Protein AF-A0A951JBR0-F1 (afdb_monomer_lite)

Structure (mmCIF, N/CA/C/O backbone):
data_AF-A0A951JBR0-F1
#
_entry.id   AF-A0A951JBR0-F1
#
loop_
_atom_site.group_PDB
_atom_site.id
_atom_site.type_symbol
_atom_site.label_atom_id
_atom_site.label_alt_id
_atom_site.label_comp_id
_atom_site.labe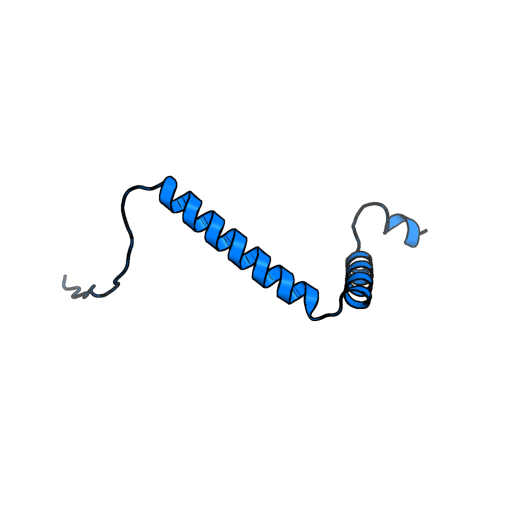l_asym_id
_atom_site.label_entity_id
_atom_site.label_seq_id
_atom_site.pdbx_PDB_ins_code
_atom_site.Cartn_x
_atom_site.Cartn_y
_atom_site.Cartn_z
_atom_site.occupancy
_atom_site.B_iso_or_equiv
_atom_site.auth_seq_id
_atom_site.auth_comp_id
_atom_site.auth_asym_id
_atom_site.auth_atom_id
_atom_site.pdbx_PDB_model_num
ATOM 1 N N . MET A 1 1 ? 27.671 -12.512 -15.724 1.00 56.72 1 MET A N 1
ATOM 2 C CA . MET A 1 1 ? 28.130 -12.909 -14.374 1.00 56.72 1 MET A CA 1
ATOM 3 C C . MET A 1 1 ? 27.503 -12.054 -13.271 1.00 56.72 1 MET A C 1
ATOM 5 O O . MET A 1 1 ? 26.924 -12.632 -12.366 1.00 56.72 1 MET A O 1
ATOM 9 N N . TYR A 1 2 ? 27.489 -10.717 -13.375 1.00 58.94 2 TYR A N 1
ATOM 10 C CA . TYR A 1 2 ? 26.769 -9.850 -12.417 1.00 58.94 2 TYR A CA 1
ATOM 11 C C . TYR A 1 2 ? 25.260 -10.137 -12.323 1.00 58.94 2 TYR A C 1
ATOM 13 O O . TYR A 1 2 ? 24.706 -10.130 -11.232 1.00 58.94 2 TYR A O 1
ATOM 21 N N . SER A 1 3 ? 24.615 -10.489 -13.443 1.00 62.44 3 SER A N 1
ATOM 22 C CA . SER A 1 3 ? 23.182 -10.821 -13.460 1.00 62.44 3 SER A CA 1
ATOM 23 C C . SER A 1 3 ? 22.826 -12.064 -12.638 1.00 62.44 3 SER A C 1
ATOM 25 O O . SER A 1 3 ? 21.715 -12.140 -12.146 1.00 62.44 3 SER A O 1
ATOM 27 N N . SER A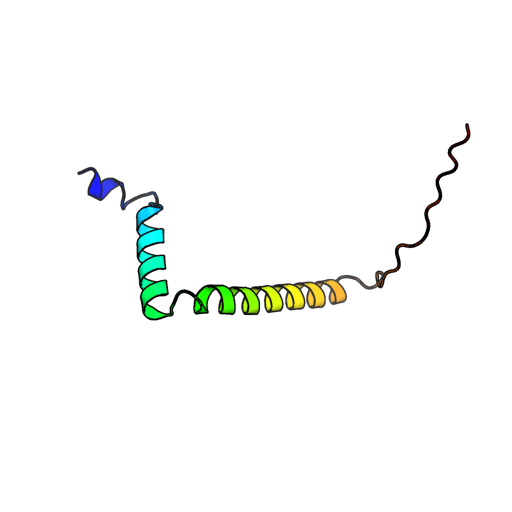 1 4 ? 23.734 -13.030 -12.465 1.00 59.28 4 SER A N 1
ATOM 28 C CA . SER A 1 4 ? 23.448 -14.271 -11.723 1.00 59.28 4 SER A CA 1
ATOM 29 C C . SER A 1 4 ? 23.640 -14.110 -10.212 1.00 59.28 4 SER A C 1
ATOM 31 O O . SER A 1 4 ? 23.031 -14.839 -9.440 1.00 59.28 4 SER A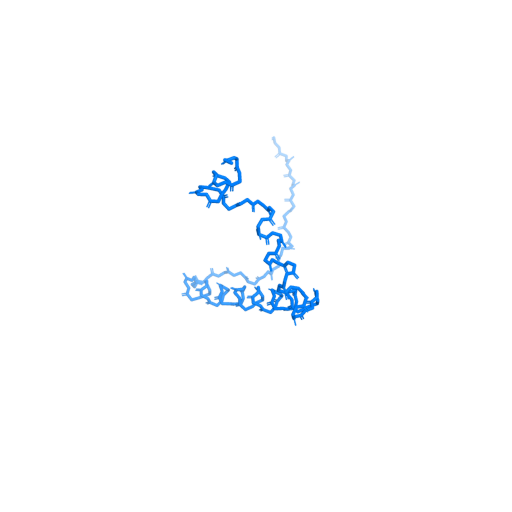 O 1
ATOM 33 N N . LEU A 1 5 ? 24.469 -13.146 -9.791 1.00 58.56 5 LEU A N 1
ATOM 34 C CA . LEU A 1 5 ? 24.714 -12.837 -8.379 1.00 58.56 5 LEU A CA 1
ATOM 35 C C . LEU A 1 5 ? 23.581 -12.009 -7.758 1.00 58.56 5 LEU A C 1
ATOM 37 O O . LEU A 1 5 ? 23.266 -12.196 -6.588 1.00 58.56 5 LEU A O 1
ATOM 41 N N . VAL A 1 6 ? 22.951 -11.127 -8.545 1.00 62.78 6 VAL A N 1
ATOM 42 C CA . VAL A 1 6 ? 21.788 -10.332 -8.107 1.00 62.78 6 VAL A CA 1
ATOM 43 C C . VAL A 1 6 ? 20.611 -11.238 -7.722 1.00 62.78 6 VAL A C 1
ATOM 45 O O . VAL A 1 6 ? 19.934 -10.960 -6.744 1.00 62.78 6 VAL A O 1
ATOM 48 N N . PHE A 1 7 ? 20.440 -12.371 -8.409 1.00 63.00 7 PHE A N 1
ATOM 49 C CA . PHE A 1 7 ? 19.337 -13.308 -8.173 1.00 63.00 7 PHE A CA 1
ATOM 50 C C . PHE A 1 7 ? 19.464 -14.169 -6.899 1.00 63.00 7 PHE A C 1
ATOM 52 O O . PHE A 1 7 ? 18.474 -14.769 -6.487 1.00 63.00 7 PHE A O 1
ATOM 59 N N . LEU A 1 8 ? 20.650 -14.297 -6.281 1.00 64.69 8 LEU A N 1
ATOM 60 C CA . LEU A 1 8 ? 20.911 -15.384 -5.316 1.00 64.69 8 LEU A CA 1
ATOM 61 C C . LEU A 1 8 ? 20.832 -14.993 -3.828 1.00 64.69 8 LEU A C 1
ATOM 63 O O . LE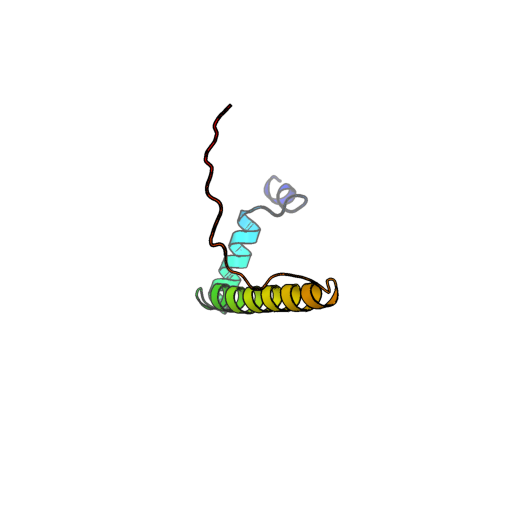U A 1 8 ? 20.871 -15.876 -2.977 1.00 64.69 8 LEU A O 1
ATOM 67 N N . GLY A 1 9 ? 20.717 -13.712 -3.468 1.00 62.62 9 GLY A N 1
ATOM 68 C CA . GLY A 1 9 ? 20.810 -13.337 -2.044 1.00 62.62 9 GLY A CA 1
ATOM 69 C C . GLY A 1 9 ? 20.127 -12.051 -1.603 1.00 62.62 9 GLY A C 1
ATOM 70 O O . GLY A 1 9 ? 19.944 -11.847 -0.407 1.00 62.62 9 GLY A O 1
ATOM 71 N N . ALA A 1 10 ? 19.707 -11.199 -2.527 1.00 65.75 10 ALA A N 1
ATOM 72 C CA . ALA A 1 10 ? 18.928 -10.020 -2.202 1.00 65.75 10 ALA A CA 1
ATOM 73 C C . ALA A 1 10 ? 17.828 -9.935 -3.244 1.00 65.75 10 ALA A C 1
ATOM 75 O O . ALA A 1 10 ? 18.141 -9.720 -4.408 1.00 65.75 10 ALA A O 1
ATOM 76 N N . ILE A 1 11 ? 16.567 -10.116 -2.830 1.00 72.19 11 ILE A N 1
ATOM 77 C CA . ILE A 1 11 ? 15.425 -9.741 -3.669 1.00 72.19 11 ILE A CA 1
ATOM 78 C C . ILE A 1 11 ? 15.671 -8.286 -4.033 1.00 72.19 11 ILE A C 1
ATOM 80 O O . ILE A 1 11 ? 15.581 -7.396 -3.180 1.00 72.19 11 ILE A O 1
ATOM 84 N N . ALA A 1 12 ? 16.098 -8.057 -5.268 1.00 78.81 12 ALA A N 1
ATOM 85 C CA . ALA A 1 12 ? 16.488 -6.729 -5.666 1.00 78.81 12 ALA A CA 1
ATOM 86 C C . ALA A 1 12 ? 15.203 -5.889 -5.692 1.00 78.81 12 ALA A C 1
ATOM 88 O O . ALA A 1 12 ? 14.167 -6.373 -6.161 1.00 78.81 12 ALA A O 1
ATOM 89 N N . PRO A 1 13 ? 15.227 -4.625 -5.235 1.00 84.12 13 PRO A N 1
ATOM 90 C CA . PRO A 1 13 ? 14.050 -3.757 -5.293 1.00 84.12 13 PRO A CA 1
ATOM 91 C C . PRO A 1 13 ? 13.427 -3.707 -6.697 1.00 84.12 13 PRO A C 1
ATOM 93 O O . PRO A 1 13 ? 12.214 -3.571 -6.838 1.00 84.12 13 PRO A O 1
ATOM 96 N N . SER A 1 14 ? 14.251 -3.885 -7.735 1.00 85.00 14 SER A N 1
ATOM 97 C CA . SER A 1 14 ? 13.842 -4.000 -9.133 1.00 85.00 14 SER A CA 1
ATOM 98 C C . SER A 1 14 ? 12.937 -5.200 -9.424 1.00 85.00 14 SER A C 1
ATOM 100 O O . SER A 1 14 ? 11.970 -5.049 -10.162 1.00 85.00 14 SER A O 1
ATOM 102 N N . GLU A 1 15 ? 13.210 -6.376 -8.855 1.00 85.44 15 GLU A N 1
ATOM 103 C CA . GLU A 1 15 ? 12.386 -7.577 -9.057 1.00 85.44 15 GLU A CA 1
ATOM 104 C C . GLU A 1 15 ? 11.031 -7.415 -8.373 1.00 85.44 15 GLU A C 1
ATOM 106 O O . GLU A 1 15 ? 9.993 -7.677 -8.979 1.00 85.44 15 GLU A O 1
ATOM 111 N N . LEU A 1 16 ? 11.030 -6.890 -7.142 1.00 87.50 16 LEU A N 1
ATOM 112 C CA . LEU A 1 16 ? 9.803 -6.586 -6.409 1.00 87.50 16 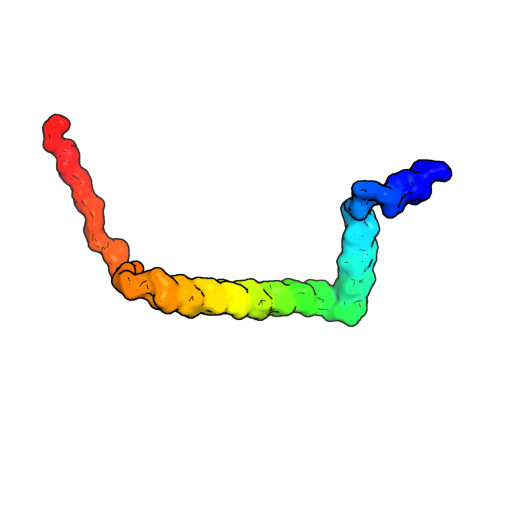LEU A CA 1
ATOM 113 C C . LEU A 1 16 ? 8.936 -5.575 -7.174 1.00 87.50 16 LEU A C 1
ATOM 115 O O . LEU A 1 16 ? 7.734 -5.784 -7.322 1.00 87.50 16 LEU A O 1
ATOM 119 N N . ILE A 1 17 ? 9.541 -4.508 -7.704 1.00 90.94 17 ILE A N 1
ATOM 120 C CA . ILE A 1 17 ? 8.855 -3.510 -8.537 1.00 90.94 17 ILE A CA 1
ATOM 121 C C . ILE A 1 17 ? 8.247 -4.151 -9.784 1.00 90.94 17 ILE A C 1
ATOM 123 O O . ILE A 1 17 ? 7.112 -3.835 -10.130 1.00 90.94 17 ILE A O 1
ATOM 127 N N . LEU A 1 18 ? 8.965 -5.063 -10.439 1.00 91.88 18 LEU A N 1
ATOM 128 C CA . LEU A 1 18 ? 8.497 -5.721 -11.657 1.00 91.88 18 LEU A CA 1
ATOM 129 C C . LEU A 1 18 ? 7.313 -6.660 -11.373 1.00 91.88 18 LEU A C 1
ATOM 131 O O . LEU A 1 18 ? 6.325 -6.641 -12.107 1.00 91.88 18 LEU A O 1
ATOM 135 N N . VAL A 1 19 ? 7.355 -7.406 -10.265 1.00 91.00 19 VAL A N 1
ATOM 136 C CA . VAL A 1 19 ? 6.230 -8.234 -9.796 1.00 91.00 19 VAL A CA 1
ATOM 137 C C . VAL A 1 19 ? 5.021 -7.368 -9.442 1.00 91.00 19 VAL A C 1
ATOM 139 O O . VAL A 1 19 ? 3.913 -7.633 -9.907 1.00 91.00 19 VAL A O 1
ATOM 142 N N . VAL A 1 20 ? 5.222 -6.302 -8.663 1.00 91.06 20 VAL A N 1
ATOM 143 C CA . VAL A 1 20 ? 4.152 -5.367 -8.287 1.00 91.06 20 VAL A CA 1
ATOM 144 C C . VAL A 1 20 ? 3.548 -4.710 -9.528 1.00 91.06 20 VAL A C 1
ATOM 146 O O . VAL A 1 20 ? 2.328 -4.603 -9.613 1.00 91.06 20 VAL A O 1
ATOM 149 N N . ALA A 1 21 ? 4.359 -4.346 -10.523 1.00 92.81 21 ALA A N 1
ATOM 150 C CA . ALA A 1 21 ? 3.888 -3.809 -11.797 1.00 92.81 21 ALA A CA 1
ATOM 151 C C . ALA A 1 21 ? 3.017 -4.812 -12.570 1.00 92.81 21 ALA A C 1
ATOM 153 O O . ALA A 1 21 ? 1.956 -4.430 -13.060 1.00 92.8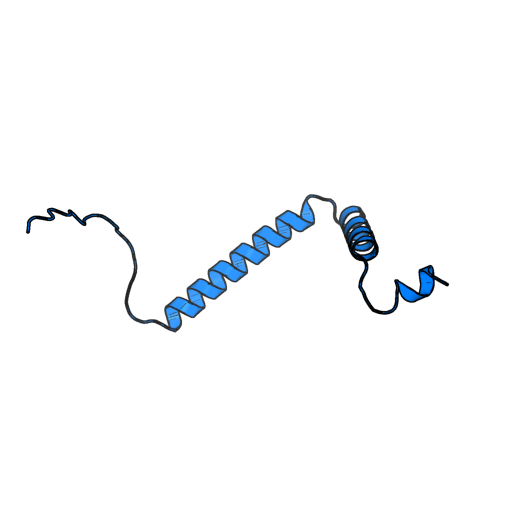1 21 ALA A O 1
ATOM 154 N N . PHE A 1 22 ? 3.397 -6.092 -12.632 1.00 94.00 22 PHE A N 1
ATOM 155 C CA . PHE A 1 22 ? 2.567 -7.139 -13.244 1.00 94.00 22 PHE A CA 1
ATOM 156 C C . PHE A 1 22 ? 1.230 -7.317 -12.520 1.00 94.00 22 PHE A C 1
ATOM 158 O O . PHE A 1 22 ? 0.178 -7.359 -13.157 1.00 94.00 22 PHE A O 1
ATOM 165 N N . VAL A 1 23 ? 1.249 -7.366 -11.188 1.00 92.62 23 VAL A N 1
ATOM 166 C CA . VAL A 1 23 ? 0.028 -7.457 -10.373 1.00 92.62 23 VAL A CA 1
ATOM 167 C C . VAL A 1 23 ? -0.854 -6.222 -10.585 1.00 92.62 23 VAL A C 1
ATOM 169 O O . VAL A 1 23 ? -2.062 -6.351 -10.766 1.00 92.62 23 VAL A O 1
ATOM 172 N N . LEU A 1 24 ? -0.271 -5.023 -10.636 1.00 92.56 24 LEU A N 1
ATOM 173 C CA . LEU A 1 24 ? -0.980 -3.779 -10.945 1.00 92.56 24 LEU A CA 1
ATOM 174 C C . LEU A 1 24 ? -1.571 -3.777 -12.359 1.00 92.56 24 LEU A C 1
ATOM 176 O O . LEU A 1 24 ? -2.630 -3.190 -12.552 1.00 92.56 24 LEU A O 1
ATOM 180 N N . LEU A 1 25 ? -0.926 -4.418 -13.337 1.00 93.12 25 LEU A N 1
ATOM 181 C CA . LEU A 1 25 ? -1.448 -4.528 -14.700 1.00 93.12 25 LEU A CA 1
ATOM 182 C C . LEU A 1 25 ? -2.670 -5.459 -14.760 1.00 93.12 25 LEU A C 1
ATOM 184 O O . LEU A 1 25 ? -3.641 -5.153 -15.444 1.00 93.12 25 LEU A O 1
ATOM 188 N N . LEU A 1 26 ? -2.629 -6.574 -14.022 1.00 93.06 26 LEU A N 1
ATOM 189 C CA . LEU A 1 26 ? -3.703 -7.572 -13.991 1.00 93.06 26 LEU A CA 1
ATOM 190 C C . LEU A 1 26 ? -4.904 -7.132 -13.144 1.00 93.06 26 LEU A C 1
ATOM 192 O O . LEU A 1 26 ? -6.049 -7.327 -13.539 1.00 93.06 26 LEU A O 1
ATOM 196 N N . PHE A 1 27 ? -4.651 -6.544 -11.974 1.00 90.56 27 PHE A N 1
ATOM 197 C CA . PHE A 1 27 ? -5.691 -6.160 -11.016 1.00 90.56 27 PHE A CA 1
ATOM 198 C C . PHE A 1 27 ? -6.051 -4.667 -11.072 1.00 90.56 27 PHE A C 1
ATOM 200 O O . PHE A 1 27 ? -7.094 -4.260 -10.560 1.00 90.56 27 PHE A O 1
ATOM 207 N N . GLY A 1 28 ? -5.216 -3.834 -11.691 1.00 86.31 28 GLY A N 1
ATOM 208 C CA . GLY A 1 28 ? -5.369 -2.382 -11.720 1.00 86.31 28 GLY A CA 1
ATOM 209 C C . GLY A 1 28 ? -4.850 -1.685 -10.454 1.00 86.31 28 GLY A C 1
ATOM 210 O O . GLY A 1 28 ? -4.940 -2.194 -9.334 1.00 86.31 28 GLY A O 1
ATOM 211 N N . GLY A 1 29 ? -4.378 -0.442 -10.612 1.00 86.50 29 GLY A N 1
ATOM 212 C CA . GLY A 1 29 ? -3.822 0.378 -9.522 1.00 86.50 29 GLY A CA 1
ATOM 213 C C . GLY A 1 29 ? -4.768 0.680 -8.358 1.00 86.50 29 GLY A C 1
ATOM 214 O O . GLY A 1 29 ? -4.319 0.972 -7.254 1.00 86.50 29 GLY A O 1
ATOM 215 N N . LYS A 1 30 ? -6.083 0.579 -8.579 1.00 87.62 30 LYS A N 1
ATOM 216 C CA . LYS A 1 30 ? -7.105 0.852 -7.561 1.00 87.62 30 LYS A CA 1
ATOM 217 C C . LYS A 1 30 ? -7.408 -0.333 -6.640 1.00 87.62 30 LYS A C 1
ATOM 219 O O . LYS A 1 30 ? -7.847 -0.097 -5.519 1.00 87.62 30 LYS A O 1
ATOM 224 N N . LYS A 1 31 ? -7.168 -1.581 -7.064 1.00 87.38 31 LYS A N 1
ATOM 225 C CA . LYS A 1 31 ? -7.573 -2.768 -6.288 1.00 87.38 31 LYS A CA 1
ATOM 226 C C . LYS A 1 31 ? -6.669 -3.038 -5.089 1.00 87.38 31 LYS A C 1
ATOM 228 O O . LYS A 1 31 ? -7.170 -3.344 -4.015 1.00 87.38 31 LYS A O 1
ATOM 233 N N . ILE A 1 32 ? -5.359 -2.847 -5.227 1.00 88.31 32 ILE A N 1
ATOM 234 C CA . ILE A 1 32 ? -4.397 -3.004 -4.123 1.00 88.31 32 ILE A CA 1
ATOM 235 C C . ILE A 1 32 ? -4.722 -2.094 -2.916 1.00 88.31 32 ILE A C 1
ATOM 237 O O . ILE A 1 32 ? -4.863 -2.622 -1.812 1.00 88.31 32 ILE A O 1
ATOM 241 N N . PRO A 1 33 ? -4.910 -0.764 -3.068 1.00 86.06 33 PRO A N 1
ATOM 242 C CA . PRO A 1 33 ? -5.230 0.105 -1.934 1.00 86.06 33 PRO A CA 1
ATOM 243 C C . PRO A 1 33 ? -6.635 -0.137 -1.360 1.00 86.06 33 PRO A C 1
ATOM 245 O O . PRO A 1 33 ? -6.835 0.038 -0.159 1.00 86.06 33 PRO A O 1
ATOM 248 N N . GLU A 1 34 ? -7.602 -0.551 -2.185 1.00 90.94 34 GLU A N 1
ATOM 249 C CA . GLU A 1 34 ? -8.952 -0.930 -1.744 1.00 90.94 34 GLU A CA 1
ATOM 250 C C . GLU A 1 34 ? -8.906 -2.174 -0.836 1.00 90.94 34 GLU A C 1
ATOM 252 O O . GLU A 1 34 ? -9.452 -2.158 0.269 1.00 90.94 34 GLU A O 1
ATOM 257 N N . LEU A 1 35 ? -8.153 -3.204 -1.240 1.00 90.50 35 LEU A N 1
ATOM 258 C CA . LEU A 1 35 ? -7.931 -4.420 -0.452 1.00 90.50 35 LEU A CA 1
ATOM 259 C C . LEU A 1 35 ? -7.139 -4.140 0.832 1.00 90.50 35 LEU A C 1
ATOM 261 O O . LEU A 1 35 ? -7.518 -4.619 1.898 1.00 90.50 35 LEU A O 1
ATOM 265 N N . MET A 1 36 ? -6.084 -3.322 0.766 1.00 91.75 36 MET A N 1
ATOM 266 C CA . MET A 1 36 ? -5.311 -2.918 1.948 1.00 91.75 36 MET A CA 1
ATOM 267 C C . MET A 1 36 ? -6.163 -2.158 2.971 1.00 91.75 36 MET A C 1
ATOM 269 O O . MET A 1 36 ? -6.030 -2.397 4.170 1.00 91.75 36 MET A O 1
ATOM 273 N N . LYS A 1 37 ? -7.061 -1.268 2.524 1.00 93.56 37 LYS A N 1
ATOM 274 C CA . LYS A 1 37 ? -7.996 -0.557 3.412 1.00 93.56 37 LYS A CA 1
ATOM 275 C C . LYS A 1 37 ? -8.981 -1.508 4.094 1.00 93.56 37 LYS A C 1
ATOM 277 O O . LYS A 1 37 ? -9.209 -1.370 5.297 1.00 93.56 37 LYS A O 1
ATOM 282 N N . GLY A 1 38 ? -9.527 -2.474 3.355 1.00 93.88 38 GLY A N 1
ATOM 283 C CA . GLY A 1 38 ? -10.412 -3.501 3.912 1.00 93.88 38 GLY A CA 1
ATOM 284 C C . GLY A 1 38 ? -9.698 -4.381 4.941 1.00 93.88 38 GLY A C 1
ATOM 285 O O . GLY A 1 38 ? -10.150 -4.505 6.077 1.00 93.88 38 GLY A O 1
ATOM 286 N N . LEU A 1 39 ? -8.527 -4.912 4.578 1.00 95.12 39 LEU A N 1
ATOM 287 C CA . LEU A 1 39 ? -7.723 -5.778 5.443 1.00 95.12 39 LEU A CA 1
ATOM 288 C C . LEU A 1 39 ? -7.227 -5.035 6.695 1.00 95.12 39 LEU A C 1
ATOM 290 O O . LEU A 1 39 ? -7.285 -5.565 7.801 1.00 95.12 39 LEU A O 1
ATOM 294 N N . GLY A 1 40 ? -6.785 -3.783 6.539 1.00 93.81 40 GLY A N 1
ATOM 295 C CA . GLY A 1 40 ? -6.315 -2.943 7.641 1.00 93.81 40 GLY A CA 1
ATOM 296 C C . GLY A 1 40 ? -7.415 -2.607 8.647 1.00 93.81 40 GLY A C 1
ATOM 297 O O . GLY A 1 40 ? -7.173 -2.645 9.855 1.00 93.81 40 GLY A O 1
ATOM 298 N N . THR A 1 41 ? -8.631 -2.334 8.165 1.00 94.56 41 THR A N 1
ATOM 299 C CA . THR A 1 41 ? -9.804 -2.127 9.030 1.00 94.56 41 THR A CA 1
ATOM 300 C C . THR A 1 41 ? -10.160 -3.412 9.778 1.00 94.56 41 THR A C 1
ATOM 302 O O . THR A 1 41 ? -10.281 -3.376 11.000 1.00 94.56 41 THR A O 1
ATOM 305 N N . GLY A 1 42 ? -10.190 -4.558 9.087 1.00 95.19 42 GLY A N 1
ATOM 306 C CA . GLY A 1 42 ? -10.464 -5.859 9.705 1.00 95.19 42 GLY A CA 1
ATOM 307 C C . GLY A 1 42 ? -9.440 -6.250 10.777 1.00 95.19 42 GLY A C 1
ATOM 308 O O . GLY A 1 42 ? -9.816 -6.649 11.875 1.00 95.19 42 GLY A O 1
ATOM 309 N N . ILE A 1 43 ? -8.140 -6.054 10.524 1.00 94.94 43 ILE A N 1
ATOM 310 C CA . ILE A 1 43 ? -7.081 -6.301 11.521 1.00 94.94 43 ILE A CA 1
ATOM 311 C C . ILE A 1 43 ? -7.212 -5.344 12.718 1.00 94.94 43 ILE A C 1
ATOM 313 O O . ILE A 1 43 ? -6.952 -5.731 13.859 1.00 94.94 43 ILE A O 1
ATOM 317 N N . LYS A 1 44 ? -7.601 -4.083 12.485 1.00 92.69 44 LYS A N 1
ATOM 318 C CA . LYS A 1 44 ? -7.807 -3.091 13.550 1.00 92.69 44 LYS A CA 1
ATOM 319 C C . LYS A 1 44 ? -8.974 -3.478 14.456 1.00 92.69 44 LYS A C 1
ATOM 321 O O . LYS A 1 44 ? -8.814 -3.427 15.673 1.00 92.69 44 LYS A O 1
ATOM 326 N N . GLU A 1 45 ? -10.103 -3.869 13.877 1.00 92.94 45 GLU A N 1
ATOM 327 C CA . GLU A 1 45 ? -11.282 -4.341 14.610 1.00 92.94 45 GLU A CA 1
ATOM 328 C C . GLU A 1 45 ? -10.991 -5.642 15.357 1.00 92.94 45 GLU A C 1
ATOM 330 O O . GLU A 1 45 ? -11.272 -5.724 16.549 1.00 92.94 45 GLU A O 1
ATOM 335 N N . PHE A 1 46 ? -10.316 -6.600 14.711 1.00 92.81 46 PHE A N 1
ATOM 336 C CA . PHE A 1 46 ? -9.892 -7.851 15.339 1.00 92.81 46 PHE A CA 1
ATOM 337 C C . PHE A 1 46 ? -9.014 -7.597 16.569 1.00 92.81 46 PHE A C 1
ATOM 339 O O . PHE A 1 46 ? -9.281 -8.105 17.654 1.00 92.81 46 PHE A O 1
ATOM 346 N N . LYS A 1 47 ? -8.007 -6.726 16.438 1.00 89.25 47 LYS A N 1
ATOM 347 C CA . LYS A 1 47 ? -7.134 -6.348 17.555 1.00 89.25 47 LYS A CA 1
ATOM 348 C C . LYS A 1 47 ? -7.893 -5.648 18.685 1.00 89.25 47 LYS A C 1
ATOM 350 O O . LYS A 1 47 ? -7.546 -5.846 19.844 1.00 89.25 47 LYS A O 1
ATOM 355 N N . ASN A 1 48 ? -8.876 -4.807 18.369 1.00 88.88 48 ASN A N 1
ATOM 356 C CA . ASN A 1 48 ? -9.679 -4.120 19.381 1.00 88.88 48 ASN A CA 1
ATOM 357 C C . ASN A 1 48 ? -10.564 -5.106 20.152 1.00 88.88 48 ASN A C 1
ATOM 359 O O . ASN A 1 48 ? -10.558 -5.075 21.378 1.00 88.88 48 ASN A O 1
ATOM 363 N N . ALA A 1 49 ? -11.234 -6.019 19.445 1.00 87.06 49 ALA A N 1
ATOM 364 C CA . ALA A 1 49 ? -12.053 -7.059 20.056 1.00 87.06 49 ALA A CA 1
ATOM 365 C C . ALA A 1 49 ? -11.216 -7.992 20.947 1.00 87.06 49 ALA A C 1
ATOM 367 O O . ALA A 1 49 ? -11.612 -8.288 22.069 1.00 87.06 49 ALA A O 1
ATOM 368 N N . THR A 1 50 ? -10.022 -8.409 20.509 1.00 84.94 50 THR A N 1
ATOM 369 C CA . THR A 1 50 ? -9.124 -9.220 21.350 1.00 84.94 50 THR A CA 1
ATOM 370 C C . THR A 1 50 ? -8.659 -8.460 22.596 1.00 84.94 50 THR A C 1
ATOM 372 O O . THR A 1 50 ? -8.661 -9.020 23.685 1.00 84.94 50 THR A O 1
ATOM 375 N N . LYS A 1 51 ? -8.330 -7.166 22.480 1.00 81.06 51 LYS A N 1
ATOM 376 C CA . LYS A 1 51 ? -7.905 -6.347 23.629 1.00 81.06 51 LYS A CA 1
ATOM 377 C C . LYS A 1 51 ? -9.006 -6.104 24.659 1.00 81.06 51 LYS A C 1
ATOM 379 O O . LYS A 1 51 ? -8.697 -5.988 25.839 1.00 81.06 51 LYS A O 1
ATOM 384 N N . GLU A 1 52 ? -10.258 -6.010 24.223 1.00 67.06 52 GLU A N 1
ATOM 385 C CA . GLU A 1 52 ? -11.414 -5.872 25.116 1.00 67.06 52 GLU A CA 1
ATOM 386 C C . GLU A 1 52 ? -11.659 -7.151 25.934 1.00 67.06 52 GLU A C 1
ATOM 388 O O . GLU A 1 52 ? -12.071 -7.074 27.087 1.00 67.06 52 GLU A O 1
ATOM 393 N N . ASN A 1 53 ? -11.319 -8.322 25.384 1.00 62.97 53 ASN A N 1
ATOM 394 C CA . ASN A 1 53 ? -11.401 -9.596 26.104 1.00 62.97 53 ASN A CA 1
ATOM 395 C C . ASN A 1 53 ? -10.238 -9.809 27.095 1.00 62.97 53 ASN A C 1
ATOM 397 O O . ASN A 1 53 ? -10.424 -10.477 28.108 1.00 62.97 53 ASN A O 1
ATOM 401 N N . ASP A 1 54 ? -9.068 -9.210 26.844 1.00 62.19 54 ASP A N 1
ATOM 402 C CA . ASP A 1 54 ? -7.886 -9.320 27.717 1.00 62.19 54 ASP A CA 1
ATOM 403 C C . ASP A 1 54 ? -7.836 -8.268 28.845 1.00 62.19 54 ASP A C 1
ATOM 405 O O . ASP A 1 54 ? -6.953 -8.313 29.706 1.00 62.19 54 ASP A O 1
ATOM 409 N N . ASN A 1 55 ? -8.758 -7.299 28.876 1.00 54.97 55 ASN A N 1
ATOM 410 C CA . ASN A 1 55 ? -8.767 -6.268 29.911 1.00 54.97 55 ASN A CA 1
ATOM 411 C C . ASN A 1 55 ? -10.194 -5.911 30.357 1.00 54.97 55 ASN A C 1
ATOM 413 O O . ASN A 1 55 ? -10.822 -5.035 29.757 1.00 54.97 55 ASN A O 1
ATOM 417 N N . PRO A 1 56 ? -10.719 -6.510 31.446 1.00 51.31 56 PRO A N 1
ATOM 418 C CA . PRO A 1 56 ? -11.795 -5.851 32.152 1.00 51.31 56 PRO A CA 1
ATOM 419 C C . PRO A 1 56 ? -11.181 -4.585 32.755 1.00 51.31 56 PRO A C 1
ATOM 421 O O . PRO A 1 56 ? -10.122 -4.636 33.380 1.00 51.31 56 PRO A O 1
ATOM 424 N N . THR A 1 57 ? -11.881 -3.467 32.619 1.00 52.28 57 THR A N 1
ATOM 425 C CA . THR A 1 57 ? -11.583 -2.136 33.174 1.00 52.28 57 THR A CA 1
ATOM 426 C C . THR A 1 57 ? -10.833 -1.157 32.254 1.00 52.28 57 THR A C 1
ATOM 428 O O . THR A 1 57 ? -9.610 -1.077 32.207 1.00 52.28 57 THR A O 1
ATOM 431 N N . THR A 1 58 ? -11.634 -0.206 31.759 1.00 51.72 58 THR A N 1
ATOM 432 C CA . THR A 1 58 ? -11.290 1.191 31.429 1.00 51.72 58 THR A CA 1
ATOM 433 C C . THR A 1 58 ? -10.879 1.468 29.977 1.00 51.72 58 THR A C 1
ATOM 435 O O . THR A 1 58 ? -9.734 1.254 29.588 1.00 51.72 58 THR A O 1
ATOM 438 N N . LYS A 1 59 ? -11.782 2.114 29.218 1.00 48.84 59 LYS A N 1
ATOM 439 C CA . LYS A 1 59 ? -11.651 3.519 28.747 1.00 48.84 59 LYS A CA 1
ATOM 440 C C . LYS A 1 59 ? -12.643 3.820 27.607 1.00 48.84 59 LYS A C 1
ATOM 442 O O . LYS A 1 59 ? -12.290 3.756 26.434 1.00 48.84 59 LYS A O 1
ATOM 447 N N . THR A 1 60 ? -13.848 4.263 27.967 1.00 43.91 60 THR A N 1
ATOM 448 C CA . THR A 1 60 ? -14.593 5.246 27.160 1.00 43.91 60 THR A CA 1
ATOM 449 C C . THR A 1 60 ? -14.187 6.627 27.677 1.00 43.91 60 THR A C 1
ATOM 451 O O . THR A 1 60 ? -14.193 6.855 28.884 1.00 43.91 60 THR A O 1
ATOM 454 N N . ALA A 1 61 ? -13.744 7.505 26.775 1.00 52.00 61 ALA A N 1
ATOM 455 C CA . ALA A 1 61 ? -13.260 8.860 27.063 1.00 52.00 61 ALA A CA 1
ATOM 456 C C . ALA A 1 61 ? -14.336 9.724 27.762 1.00 52.00 61 ALA A C 1
ATOM 458 O O . ALA A 1 61 ? -15.525 9.479 27.547 1.00 52.00 61 ALA A O 1
ATOM 459 N N . PRO A 1 62 ? -13.953 10.727 28.578 1.00 46.88 62 PRO A N 1
ATOM 460 C CA . PRO A 1 62 ? -13.550 12.030 28.026 1.00 46.88 62 PRO A CA 1
ATOM 461 C C . PRO A 1 62 ? -12.293 12.625 28.691 1.00 46.88 62 PRO A C 1
ATOM 463 O O . PRO A 1 62 ? -12.213 12.753 29.908 1.00 46.88 62 PRO A O 1
ATOM 466 N N . GLN A 1 63 ? -11.327 13.065 27.878 1.00 46.28 63 GLN A N 1
ATOM 467 C CA . GLN A 1 63 ? -10.319 14.031 28.320 1.00 46.28 63 GLN A CA 1
ATOM 468 C C . GLN A 1 63 ? -10.985 15.408 28.422 1.00 46.28 63 GLN A C 1
ATOM 470 O O . GLN A 1 63 ? -11.133 16.115 27.429 1.00 46.28 63 GLN A O 1
ATOM 475 N N . ALA A 1 64 ? -11.401 15.764 29.630 1.00 51.81 64 ALA A N 1
ATOM 476 C CA . ALA A 1 64 ? -11.600 17.132 30.077 1.00 51.81 64 ALA A CA 1
ATOM 477 C C . ALA A 1 64 ? -11.101 17.196 31.526 1.00 51.81 64 ALA A C 1
ATOM 479 O O . ALA A 1 64 ? -11.462 16.328 32.313 1.00 51.81 64 ALA A O 1
ATOM 480 N N . GLN A 1 65 ? -10.309 18.230 31.831 1.00 45.25 65 GLN A N 1
ATOM 481 C CA . GLN A 1 65 ? -9.639 18.547 33.105 1.00 45.25 65 GLN A CA 1
ATOM 482 C C . GLN A 1 65 ? -8.267 17.890 33.329 1.00 45.25 65 GLN A C 1
ATOM 484 O O . GLN A 1 65 ? -8.167 16.759 33.783 1.00 45.25 65 GLN A O 1
ATOM 489 N N . GLU A 1 66 ? -7.208 18.677 33.115 1.00 53.03 66 GLU A N 1
ATOM 490 C CA . GLU A 1 66 ? -6.302 18.968 34.229 1.00 53.03 66 GLU A CA 1
ATOM 491 C C . GLU A 1 66 ? -5.716 20.381 34.097 1.00 53.03 66 GLU A C 1
ATOM 493 O O . GLU A 1 66 ? -5.010 20.743 33.156 1.00 53.03 66 GLU A O 1
ATOM 498 N N . GLU A 1 67 ? -6.133 21.179 35.065 1.00 52.09 67 GLU A N 1
ATOM 499 C CA . GLU A 1 67 ? -5.694 22.497 35.478 1.00 52.09 67 GLU A CA 1
ATOM 500 C C . GLU A 1 67 ? -4.321 22.342 36.152 1.00 52.09 67 GLU A C 1
ATOM 502 O O . GLU A 1 67 ? -4.169 21.504 37.036 1.00 52.09 67 GLU A O 1
ATOM 507 N N . GLN A 1 68 ? -3.307 23.116 35.754 1.00 49.16 68 GLN A N 1
ATOM 508 C CA . GLN A 1 68 ? -2.064 23.227 36.527 1.00 49.16 68 GLN A CA 1
ATOM 509 C C . GLN A 1 68 ? -1.948 24.636 37.120 1.00 49.16 68 GLN A C 1
ATOM 511 O O . GLN A 1 68 ? -1.493 25.548 36.425 1.00 49.16 68 GLN A O 1
ATOM 516 N N . PRO A 1 69 ? -2.294 24.837 38.404 1.00 60.62 69 PRO A N 1
ATOM 517 C CA . PRO A 1 69 ? -1.728 25.900 39.209 1.00 60.62 69 PRO A CA 1
ATOM 518 C C . PRO A 1 69 ? -0.450 25.351 39.855 1.00 60.62 69 PRO A C 1
ATOM 520 O O . PRO A 1 69 ? -0.503 24.584 40.812 1.00 60.62 69 PRO A O 1
ATOM 523 N N . LYS A 1 70 ? 0.720 25.713 39.323 1.00 54.72 70 LYS A N 1
ATOM 524 C CA . LYS A 1 70 ? 1.988 25.445 40.010 1.00 54.72 70 LYS A CA 1
ATOM 525 C C . LYS A 1 70 ? 2.372 26.673 40.833 1.00 54.72 70 LYS A C 1
ATOM 527 O O . LYS A 1 70 ? 2.923 27.628 40.294 1.00 54.72 70 LYS A O 1
ATOM 532 N N . ALA A 1 71 ? 2.052 26.625 42.122 1.00 58.84 71 ALA A N 1
ATOM 533 C CA . ALA A 1 71 ? 2.657 27.441 43.163 1.00 58.84 71 ALA A CA 1
ATOM 534 C C . ALA A 1 71 ? 3.417 26.506 44.112 1.00 58.84 71 ALA A C 1
ATOM 536 O O . ALA A 1 71 ? 2.814 25.579 44.642 1.00 58.84 71 ALA A O 1
ATOM 537 N N . GLU A 1 72 ? 4.724 26.750 44.214 1.00 46.22 72 GLU A N 1
ATOM 538 C CA . GLU A 1 72 ? 5.674 26.574 45.336 1.00 46.22 72 GLU A CA 1
ATOM 539 C C . GLU A 1 72 ? 7.092 26.356 44.795 1.00 46.22 72 GLU A C 1
ATOM 541 O O . GLU A 1 72 ? 7.295 25.461 43.936 1.00 46.22 72 GLU A O 1
#

pLDDT: mean 75.0, std 17.69, range [43.91, 95.19]

Radius of gyration: 24.32 Å; chains: 1; bounding box: 43×43×60 Å

Secondary structure (DSSP, 8-state):
-HHHHHTTTS--HHHHHHHHHHHHHHH-TTHHHHHHHHHHHHHHHHHHHHHHHH--S---------------

Sequence (72 aa):
MYSSLVFLGAIAPSELILVVAFVLLLFGGKKIPELMKGLGTGIKEFKNATKENDNPTTKTAPQAQEEQPKAE

Foldseek 3Di:
DVVVVCPPPDCPVVVVVVVVVVVCVVQNPPVVVVVVVVVVVVVVVVVVVVVCVVDDDDDDDDPDDDDDDDDD